Protein AF-A0A1G2KP21-F1 (afdb_monomer)

Organism: NCBI:txid1802273

pLDDT: mean 80.71, std 14.03, range [36.56, 93.75]

Radius of gyration: 15.56 Å; Cα contacts (8 Å, |Δi|>4): 191; chains: 1; bounding box: 32×45×44 Å

Foldseek 3Di:
DDPPPPLPAAEDEDEPVVLVCVVVVVDQKDKDFPDPSPDDQQGKYFYAYPPPRDTFFIKGWHDKDKDQLLPDDVVNCVSHDDDPDSVRVQVVVCVVPNPVRDSRTIIIMTGIDTPDGPPPPD

Sequence (122 aa):
MFYVADSVMKTLKFIANLIPPILSRKKTSTWRLFDDKDLRVGDTLCFVEHETGREFATAKVISVREKPLGEINEQDAIGQEKFDSREKMLEAFRSHYGNAVTMGTIVKMVDFVLVSKEKQVA

Secondary structure (DSSP, 8-state):
--------PEEEEE-GGGHHHHHTTS--EEEEES--S---TT-EEEEEETTT--EEEEEEEEEEEEEEGGG--TTTTTTSPPPSSHHHHHHHHHHHH-TT--TTSEEEEEEEEEEEEPP---

Nearest PDB structures (foldseek):
  2z0t-assembly4_D  TM=7.435E-01  e=5.813E-06  Pyrococcus horikoshii
  5y6c-assembly2_B  TM=7.864E-01  e=1.507E-04  Zymomonas mobilis subsp. mobilis ATCC 10988
  1s04-assembly1_A  TM=6.836E-01  e=5.675E-05  Pyrococcus furiosus
  5y6b-assembly4_D  TM=7.921E-01  e=2.377E-04  Zymomonas mobilis subsp. mobilis ATCC 10988
  5guq-assembly4_D  TM=7.253E-01  e=3.084E-04  Zymomonas mobilis subsp. mobilis ATCC 10988

Structure (mmCIF, N/CA/C/O backbone):
data_AF-A0A1G2KP21-F1
#
_entry.id   AF-A0A1G2KP21-F1
#
loop_
_atom_site.group_PDB
_atom_site.id
_atom_site.type_symbol
_atom_site.label_atom_id
_atom_site.label_alt_id
_atom_site.label_comp_id
_atom_site.label_asym_id
_atom_site.label_entity_id
_atom_site.label_seq_id
_atom_site.pdbx_PDB_ins_code
_atom_site.Cartn_x
_atom_site.Cartn_y
_atom_site.Cartn_z
_atom_site.occupancy
_atom_site.B_iso_or_equiv
_atom_site.auth_seq_id
_atom_site.auth_comp_id
_atom_site.auth_asym_id
_atom_site.auth_atom_id
_atom_site.pdbx_PDB_model_num
ATOM 1 N N . MET A 1 1 ? -15.259 -31.444 7.055 1.00 42.03 1 MET A N 1
ATOM 2 C CA . MET A 1 1 ? -14.150 -30.794 7.781 1.00 42.03 1 MET A CA 1
ATOM 3 C C . MET A 1 1 ? -13.973 -29.419 7.163 1.00 42.03 1 MET A C 1
ATOM 5 O O . MET A 1 1 ? -13.381 -29.313 6.101 1.00 42.03 1 MET A O 1
ATOM 9 N N . PHE A 1 2 ? -14.621 -28.399 7.724 1.00 42.62 2 PHE A N 1
ATOM 10 C CA . PHE A 1 2 ? -14.495 -27.034 7.220 1.00 42.62 2 PHE A CA 1
ATOM 11 C C . PHE A 1 2 ? -13.315 -26.402 7.944 1.00 42.62 2 PHE A C 1
ATOM 13 O O . PHE A 1 2 ? -13.356 -26.229 9.159 1.00 42.62 2 PHE A O 1
ATOM 20 N N . TYR A 1 3 ? -12.237 -26.154 7.206 1.00 41.47 3 TYR A N 1
ATOM 21 C CA . TYR A 1 3 ? -11.128 -25.340 7.678 1.00 41.47 3 TYR A CA 1
ATOM 22 C C . TYR A 1 3 ? -11.694 -23.942 7.939 1.00 41.47 3 TYR A C 1
ATOM 24 O O . TYR A 1 3 ? -12.055 -23.230 7.001 1.00 41.47 3 TYR A O 1
ATOM 32 N N . VAL A 1 4 ? -11.832 -23.566 9.208 1.00 46.03 4 VAL A N 1
ATOM 33 C CA . VAL A 1 4 ? -11.971 -22.159 9.568 1.00 46.03 4 VAL A CA 1
ATOM 34 C C . VAL A 1 4 ? -10.578 -21.605 9.327 1.00 46.03 4 VAL A C 1
ATOM 36 O O . VAL A 1 4 ? -9.669 -21.856 10.112 1.00 46.03 4 VAL A O 1
ATOM 39 N N . ALA A 1 5 ? -10.357 -20.986 8.169 1.00 47.53 5 ALA A N 1
ATOM 40 C CA . ALA A 1 5 ? -9.164 -20.185 8.001 1.00 47.53 5 ALA A CA 1
ATOM 41 C C . ALA A 1 5 ? -9.270 -19.097 9.068 1.00 47.53 5 ALA A C 1
ATOM 43 O O . ALA A 1 5 ? -10.101 -18.195 8.937 1.00 47.53 5 ALA A O 1
ATOM 44 N N . ASP A 1 6 ? -8.488 -19.220 10.142 1.00 47.84 6 ASP A N 1
ATOM 45 C CA . ASP A 1 6 ? -8.059 -18.069 10.918 1.00 47.84 6 ASP A CA 1
ATOM 46 C C . ASP A 1 6 ? -7.766 -16.982 9.888 1.00 47.84 6 ASP A C 1
ATOM 48 O O . ASP A 1 6 ? -6.869 -17.130 9.053 1.00 47.84 6 ASP A O 1
ATOM 52 N N . SER A 1 7 ? -8.600 -15.942 9.844 1.00 54.75 7 SER A N 1
ATOM 53 C CA . SER A 1 7 ? -8.266 -14.745 9.091 1.00 54.75 7 SER A CA 1
ATOM 54 C C . SER A 1 7 ? -7.080 -14.144 9.817 1.00 54.75 7 SER A C 1
ATOM 56 O O . SER A 1 7 ? -7.245 -13.296 10.688 1.00 54.75 7 SER A O 1
ATOM 58 N N . VAL A 1 8 ? -5.887 -14.658 9.509 1.00 61.47 8 VAL A N 1
ATOM 59 C CA . VAL A 1 8 ? -4.622 -14.104 9.958 1.00 61.47 8 VAL A CA 1
ATOM 60 C C . VAL A 1 8 ? -4.672 -12.659 9.500 1.00 61.47 8 VAL A C 1
ATOM 62 O O . VAL A 1 8 ? -4.641 -12.387 8.297 1.00 61.47 8 VAL A O 1
ATOM 65 N N . MET A 1 9 ? -4.870 -11.744 10.450 1.00 76.25 9 MET A N 1
ATOM 66 C CA . MET A 1 9 ? -4.949 -10.325 10.143 1.00 76.25 9 MET A CA 1
ATOM 67 C C . MET A 1 9 ? -3.669 -9.949 9.412 1.00 76.25 9 MET A C 1
ATOM 69 O O . MET A 1 9 ? -2.566 -10.100 9.938 1.00 76.25 9 MET A O 1
ATOM 73 N N . LYS A 1 10 ? -3.808 -9.517 8.160 1.00 87.56 10 LYS A N 1
ATOM 74 C CA . LYS A 1 10 ? -2.652 -9.219 7.321 1.00 87.56 10 LYS A CA 1
ATOM 75 C C . LYS A 1 10 ? -2.094 -7.872 7.746 1.00 87.56 10 LYS A C 1
ATOM 77 O O . LYS A 1 10 ? -2.832 -6.897 7.869 1.00 87.56 10 LYS A O 1
ATOM 82 N N . THR A 1 11 ? -0.785 -7.797 7.935 1.00 89.38 11 THR A N 1
ATOM 83 C CA . THR A 1 11 ? -0.147 -6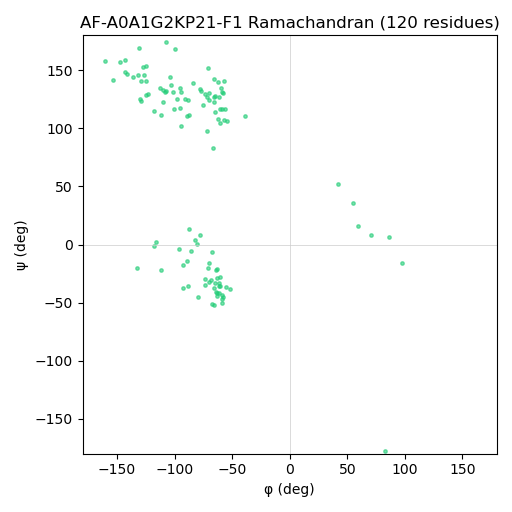.564 8.400 1.00 89.38 11 THR A CA 1
ATOM 84 C C . THR A 1 11 ? 0.519 -5.815 7.255 1.00 89.38 11 THR A C 1
ATOM 86 O O . THR A 1 11 ? 1.314 -6.379 6.493 1.00 89.38 11 THR A O 1
ATOM 89 N N . LEU A 1 12 ? 0.250 -4.512 7.156 1.00 90.62 12 LEU A N 1
ATOM 90 C CA . LEU A 1 12 ? 0.988 -3.599 6.290 1.00 90.62 12 LEU A CA 1
ATOM 91 C C . LEU A 1 12 ? 1.830 -2.652 7.144 1.00 90.62 12 LEU A C 1
ATOM 93 O O . LEU A 1 12 ? 1.308 -1.915 7.976 1.00 90.62 12 LEU A O 1
ATOM 97 N N . LYS A 1 13 ? 3.142 -2.654 6.900 1.00 91.00 13 LYS A N 1
ATOM 98 C CA . LYS A 1 13 ? 4.060 -1.699 7.519 1.00 91.00 13 LYS A CA 1
ATOM 99 C C . LYS A 1 13 ? 4.095 -0.391 6.732 1.00 91.00 13 LYS A C 1
ATOM 101 O O . LYS A 1 13 ? 4.140 -0.429 5.500 1.00 91.00 13 LYS A O 1
ATOM 106 N N . PHE A 1 14 ? 4.115 0.729 7.444 1.00 89.50 14 PHE A N 1
ATOM 107 C CA . PHE A 1 14 ? 4.232 2.080 6.903 1.00 89.50 14 PHE A CA 1
ATOM 108 C C . PHE A 1 14 ? 5.339 2.846 7.620 1.00 89.50 14 PHE A C 1
ATOM 110 O O . PHE A 1 14 ? 5.500 2.743 8.831 1.00 89.50 14 PHE A O 1
ATOM 117 N N . ILE A 1 15 ? 6.095 3.632 6.863 1.00 88.81 15 ILE A N 1
ATOM 118 C CA . ILE A 1 15 ? 7.059 4.589 7.410 1.00 88.81 15 ILE A CA 1
ATOM 119 C C . ILE A 1 15 ? 6.334 5.773 8.071 1.00 88.81 15 ILE A C 1
ATOM 121 O O . ILE A 1 15 ? 5.216 6.119 7.678 1.00 88.81 15 ILE A O 1
ATOM 125 N N . ALA A 1 16 ? 6.967 6.392 9.069 1.00 86.69 16 ALA A N 1
ATOM 126 C CA . ALA A 1 16 ? 6.343 7.382 9.951 1.00 86.69 16 ALA A CA 1
ATOM 127 C C . ALA A 1 16 ? 5.694 8.566 9.208 1.00 86.69 16 ALA A C 1
ATOM 129 O O . ALA A 1 16 ? 4.608 9.018 9.570 1.00 86.69 16 ALA A O 1
ATOM 130 N N . ASN A 1 17 ? 6.296 9.029 8.107 1.00 86.44 17 ASN A N 1
ATOM 131 C CA . ASN A 1 17 ? 5.767 10.130 7.291 1.00 86.44 17 ASN A CA 1
ATOM 132 C C . ASN A 1 17 ? 4.412 9.814 6.615 1.00 86.44 17 ASN A C 1
ATOM 134 O O . ASN A 1 17 ? 3.663 10.735 6.288 1.00 86.44 17 ASN A O 1
ATOM 138 N N . LEU A 1 18 ? 4.064 8.535 6.427 1.00 85.94 18 LEU A N 1
ATOM 139 C CA . LEU A 1 18 ? 2.793 8.104 5.840 1.00 85.94 18 LEU A CA 1
ATOM 140 C C . LEU A 1 18 ? 1.687 7.917 6.889 1.00 85.94 18 LEU A C 1
ATOM 142 O O . LEU A 1 18 ? 0.512 7.878 6.523 1.00 85.94 18 LEU A O 1
ATOM 146 N N . ILE A 1 19 ? 2.019 7.860 8.181 1.00 88.81 19 ILE A N 1
ATOM 147 C CA . ILE A 1 19 ? 1.040 7.627 9.253 1.00 88.81 19 ILE A CA 1
ATOM 148 C C . ILE A 1 19 ? 0.037 8.795 9.380 1.00 88.81 19 ILE A C 1
ATOM 150 O O . ILE A 1 19 ? -1.171 8.541 9.299 1.00 88.81 19 ILE A O 1
ATOM 154 N N . PRO A 1 20 ? 0.453 10.078 9.492 1.00 89.19 20 PRO A N 1
ATOM 155 C CA . PRO A 1 20 ? -0.489 11.199 9.578 1.00 89.19 20 PRO A CA 1
ATOM 156 C C . PRO A 1 20 ? -1.472 11.327 8.393 1.00 89.19 20 PRO A C 1
ATOM 158 O O . PRO A 1 20 ? -2.671 11.530 8.634 1.00 89.19 20 PRO A O 1
ATOM 161 N N . PRO A 1 21 ? -1.055 11.209 7.111 1.00 88.38 21 PRO A N 1
ATOM 162 C CA . PRO A 1 21 ? -1.992 11.294 5.991 1.00 88.38 21 PRO A CA 1
ATOM 163 C C . PRO A 1 21 ? -2.958 10.101 5.928 1.00 88.38 21 PRO A C 1
ATOM 165 O O . PRO A 1 21 ? -4.110 10.286 5.530 1.00 88.38 21 PRO A O 1
ATOM 168 N N . ILE A 1 22 ? -2.544 8.909 6.374 1.00 89.31 22 ILE A N 1
ATOM 169 C CA . ILE A 1 22 ? -3.438 7.747 6.498 1.00 89.31 22 ILE A CA 1
ATOM 170 C C . ILE A 1 22 ? -4.476 7.996 7.598 1.00 89.31 22 ILE A C 1
ATOM 172 O O . ILE A 1 22 ? -5.678 7.914 7.344 1.00 89.31 22 ILE A O 1
ATOM 176 N N . LEU A 1 23 ? -4.045 8.393 8.801 1.00 87.81 23 LEU A N 1
ATOM 177 C CA . LEU A 1 23 ? -4.943 8.675 9.929 1.00 87.81 23 LEU A CA 1
ATOM 178 C C . LEU A 1 23 ? -5.925 9.819 9.641 1.00 87.81 23 LEU A C 1
ATOM 180 O O . LEU A 1 23 ? -7.067 9.799 10.109 1.00 87.81 23 LEU A O 1
ATOM 184 N N . SER A 1 24 ? -5.518 10.816 8.856 1.00 87.19 24 SER A N 1
ATOM 185 C CA . SER A 1 24 ? -6.397 11.906 8.411 1.00 87.19 24 SER A CA 1
ATOM 186 C C . SER A 1 24 ? -7.297 11.534 7.228 1.00 87.19 24 SER A C 1
ATOM 188 O O . SER A 1 24 ? -8.092 12.367 6.802 1.00 87.19 24 SER A O 1
ATOM 190 N N . ARG A 1 25 ? -7.218 10.293 6.721 1.00 86.81 25 ARG A N 1
ATOM 191 C CA . ARG A 1 25 ? -7.938 9.798 5.531 1.00 86.81 25 ARG A CA 1
ATOM 192 C C . ARG A 1 25 ? -7.633 10.580 4.250 1.00 86.81 25 ARG A C 1
ATOM 194 O O . ARG A 1 25 ? -8.354 10.451 3.269 1.00 86.81 25 ARG A O 1
ATOM 201 N N . LYS A 1 26 ? -6.555 11.368 4.244 1.00 84.94 26 LYS A N 1
ATOM 202 C CA . LYS A 1 26 ? -6.044 12.030 3.038 1.00 84.94 26 LYS A CA 1
ATOM 203 C C . LYS A 1 26 ? -5.363 11.029 2.107 1.00 84.94 26 LYS A C 1
ATOM 205 O O . LYS A 1 26 ? -5.382 11.218 0.898 1.00 84.94 26 LYS A O 1
ATOM 210 N N . LYS A 1 27 ? -4.781 9.961 2.668 1.00 85.75 27 LYS A N 1
ATOM 211 C CA . LYS A 1 27 ? -4.222 8.831 1.921 1.00 85.75 27 LYS A CA 1
ATOM 212 C C . LYS A 1 27 ? -5.058 7.577 2.169 1.00 85.75 27 LYS A C 1
ATOM 214 O O . LYS A 1 27 ? -5.064 7.042 3.274 1.00 85.75 27 LYS A O 1
ATOM 219 N N . THR A 1 28 ? -5.751 7.125 1.131 1.00 88.81 28 THR A N 1
ATOM 220 C CA . THR A 1 28 ? -6.652 5.955 1.139 1.00 88.81 28 THR A CA 1
ATOM 221 C C . THR A 1 28 ? -6.174 4.827 0.225 1.00 88.81 28 THR A C 1
ATOM 223 O O . THR A 1 28 ? -6.850 3.811 0.097 1.00 88.81 28 THR A O 1
ATOM 226 N N . SER A 1 29 ? -5.012 5.003 -0.409 1.00 88.44 29 SER A N 1
ATOM 227 C CA . SER A 1 29 ? -4.414 4.041 -1.328 1.00 88.44 29 SER A CA 1
ATOM 228 C C . SER A 1 29 ? -2.921 3.883 -1.056 1.00 88.44 29 SER A C 1
ATOM 230 O O . SER A 1 29 ? -2.222 4.844 -0.704 1.00 88.44 29 SER A O 1
ATOM 232 N N . THR A 1 30 ? -2.418 2.665 -1.220 1.00 89.06 30 THR A N 1
ATOM 233 C CA . THR A 1 30 ? -0.990 2.346 -1.149 1.00 89.06 30 THR A CA 1
ATOM 234 C C . THR A 1 30 ? -0.574 1.495 -2.338 1.00 89.06 30 THR A C 1
ATOM 236 O O . THR A 1 30 ? -1.353 0.685 -2.837 1.00 89.06 30 THR A O 1
ATOM 239 N N . TRP A 1 31 ? 0.655 1.699 -2.803 1.00 87.94 31 TRP A N 1
ATOM 240 C CA . TRP A 1 31 ? 1.258 0.915 -3.872 1.00 87.94 31 TRP A CA 1
ATOM 241 C C . TRP A 1 31 ? 2.323 0.009 -3.283 1.00 87.94 31 TRP A C 1
ATOM 243 O O . TRP A 1 31 ? 3.150 0.437 -2.475 1.00 87.94 31 TRP A O 1
ATOM 253 N N . ARG A 1 32 ? 2.277 -1.256 -3.675 1.00 86.56 32 ARG A N 1
ATOM 254 C CA . ARG A 1 32 ? 3.107 -2.314 -3.117 1.00 86.56 32 ARG A CA 1
ATOM 255 C C . ARG A 1 32 ? 3.744 -3.068 -4.274 1.00 86.56 32 ARG A C 1
ATOM 257 O O . ARG A 1 32 ? 3.041 -3.524 -5.174 1.00 86.56 32 ARG A O 1
ATOM 264 N N . LEU A 1 33 ? 5.066 -3.171 -4.256 1.00 86.31 33 LEU A N 1
ATOM 265 C CA . LEU A 1 33 ? 5.823 -3.999 -5.191 1.00 86.31 33 LEU A CA 1
ATOM 266 C C . LEU A 1 33 ? 6.272 -5.254 -4.443 1.00 86.31 33 LEU A C 1
ATOM 268 O O . LEU A 1 33 ? 6.580 -5.173 -3.253 1.00 86.31 33 LEU A O 1
ATOM 272 N N . PHE A 1 34 ? 6.296 -6.395 -5.136 1.00 81.44 34 PHE A N 1
ATOM 273 C CA . PHE A 1 34 ? 6.720 -7.685 -4.567 1.00 81.44 34 PHE A CA 1
ATOM 274 C C . PHE A 1 34 ? 5.949 -8.077 -3.288 1.00 81.44 34 PHE A C 1
ATOM 276 O O . PHE A 1 34 ? 6.512 -8.618 -2.338 1.00 81.44 34 PHE A O 1
ATOM 283 N N . ASP A 1 35 ? 4.654 -7.740 -3.220 1.00 78.25 35 ASP A N 1
ATOM 284 C CA . ASP A 1 35 ? 3.817 -8.061 -2.062 1.00 78.25 35 ASP A CA 1
ATOM 285 C C . ASP A 1 35 ? 3.053 -9.373 -2.275 1.00 78.25 35 ASP A C 1
ATOM 287 O O . ASP A 1 35 ? 2.011 -9.417 -2.938 1.00 78.25 35 ASP A O 1
ATOM 291 N N . ASP A 1 36 ? 3.566 -10.426 -1.640 1.00 74.75 36 ASP A N 1
ATOM 292 C CA . ASP A 1 36 ? 3.024 -11.788 -1.696 1.00 74.75 36 ASP A CA 1
ATOM 293 C C . ASP A 1 36 ? 1.934 -12.056 -0.642 1.00 74.75 36 ASP A C 1
ATOM 295 O O . ASP A 1 36 ? 1.555 -13.199 -0.405 1.00 74.75 36 ASP A O 1
ATOM 299 N N . LYS A 1 37 ? 1.387 -11.020 0.016 1.00 78.94 37 LYS A N 1
ATOM 300 C CA . LYS A 1 37 ? 0.395 -11.197 1.102 1.00 78.94 37 LYS A CA 1
ATOM 301 C C . LYS A 1 37 ? -1.011 -11.515 0.591 1.00 78.94 37 LYS A C 1
ATOM 303 O O . LYS A 1 37 ? -1.955 -11.506 1.381 1.00 78.94 37 LYS A O 1
ATOM 308 N N . ASP A 1 38 ? -1.148 -11.766 -0.714 1.00 83.94 38 ASP A N 1
ATOM 309 C CA . ASP A 1 38 ? -2.401 -12.105 -1.398 1.00 83.94 38 ASP A CA 1
ATOM 310 C C . ASP A 1 38 ? -3.572 -11.236 -0.908 1.00 83.94 38 ASP A C 1
ATOM 312 O O . ASP A 1 38 ? -4.568 -11.734 -0.394 1.00 83.94 38 ASP A O 1
ATOM 316 N N . LEU A 1 39 ? -3.390 -9.911 -0.916 1.00 87.69 39 LEU A N 1
ATOM 317 C CA . LEU A 1 39 ? -4.383 -8.956 -0.417 1.00 87.69 39 LEU A CA 1
ATOM 318 C C . LEU A 1 39 ? -5.636 -9.010 -1.293 1.00 87.69 39 LEU A C 1
ATOM 320 O O . LEU A 1 39 ? -5.544 -8.862 -2.511 1.00 87.69 39 LEU A O 1
ATOM 324 N N . ARG A 1 40 ? -6.802 -9.189 -0.672 1.00 88.88 40 ARG A N 1
ATOM 325 C CA . ARG A 1 40 ? -8.093 -9.315 -1.354 1.00 88.88 40 ARG A CA 1
ATOM 326 C C . ARG A 1 40 ? -9.087 -8.291 -0.833 1.00 88.88 40 ARG A C 1
ATOM 328 O O . ARG A 1 40 ? -9.016 -7.835 0.307 1.00 88.88 40 ARG A O 1
ATOM 335 N N . VAL A 1 41 ? -10.046 -7.936 -1.683 1.00 91.62 41 VAL A N 1
ATOM 336 C CA . VAL A 1 41 ? -11.176 -7.093 -1.281 1.00 91.62 41 VAL A CA 1
ATOM 337 C C . VAL A 1 41 ? -11.929 -7.771 -0.140 1.00 91.62 41 VAL A C 1
ATOM 339 O O . VAL A 1 41 ? -12.263 -8.950 -0.221 1.00 91.62 41 VAL A O 1
ATOM 342 N N . GLY A 1 42 ? -12.198 -7.015 0.922 1.00 89.06 42 GLY A N 1
ATOM 343 C CA . GLY A 1 42 ? -12.830 -7.515 2.138 1.00 89.06 42 GLY A CA 1
ATOM 344 C C . GLY A 1 42 ? -11.857 -7.856 3.265 1.00 89.06 42 GLY A C 1
ATOM 345 O O . GLY A 1 42 ? -12.314 -7.915 4.406 1.00 89.06 42 GLY A O 1
ATOM 346 N N . ASP A 1 43 ? -10.557 -7.993 2.982 1.00 89.44 43 ASP A N 1
ATOM 347 C CA . ASP A 1 43 ? -9.549 -8.265 4.007 1.00 89.44 43 ASP A CA 1
ATOM 348 C C . ASP A 1 43 ? -9.471 -7.129 5.032 1.00 89.44 43 ASP A C 1
ATOM 350 O O . ASP A 1 43 ? -9.498 -5.940 4.690 1.00 89.44 43 ASP A O 1
ATOM 354 N N . THR A 1 44 ? -9.309 -7.512 6.297 1.00 90.38 44 THR A N 1
ATOM 355 C CA . THR A 1 44 ? -8.956 -6.597 7.382 1.00 90.38 44 THR A CA 1
ATOM 356 C C . THR A 1 44 ? -7.439 -6.552 7.519 1.00 90.38 44 THR A C 1
ATOM 358 O O . THR A 1 44 ? -6.783 -7.583 7.679 1.00 90.38 44 THR A O 1
ATOM 361 N N . LEU A 1 45 ? -6.889 -5.344 7.462 1.00 90.62 45 LEU A N 1
ATOM 362 C CA . LEU A 1 45 ? -5.467 -5.069 7.544 1.00 90.62 45 LEU A CA 1
ATOM 363 C C . LEU A 1 45 ? -5.127 -4.377 8.857 1.00 90.62 45 LEU A C 1
ATOM 365 O O . LEU A 1 45 ? -5.754 -3.378 9.217 1.00 90.62 45 LEU A O 1
ATOM 369 N N . CYS A 1 46 ? -4.088 -4.869 9.522 1.00 90.75 46 CYS A N 1
ATOM 370 C CA . CYS A 1 46 ? -3.444 -4.163 10.619 1.00 90.75 46 CYS A CA 1
ATOM 371 C C . CYS A 1 46 ? -2.341 -3.258 10.057 1.00 90.75 46 CYS A C 1
ATOM 373 O O . CYS A 1 46 ? -1.463 -3.714 9.316 1.00 90.75 46 CYS A O 1
ATOM 375 N N . PHE A 1 47 ? -2.398 -1.964 10.357 1.00 92.44 47 PHE A N 1
ATOM 376 C CA . PHE A 1 47 ? -1.382 -1.012 9.937 1.00 92.44 47 PHE A CA 1
ATOM 377 C C . PHE A 1 47 ? -0.398 -0.767 11.063 1.00 92.44 47 PHE A C 1
ATOM 379 O O . PHE A 1 47 ? -0.782 -0.383 12.166 1.00 92.44 47 PHE A O 1
ATOM 386 N N . VAL A 1 48 ? 0.874 -0.969 10.742 1.00 91.44 48 VAL A N 1
ATOM 387 C CA . VAL A 1 48 ? 1.974 -0.955 11.700 1.00 91.44 48 VAL A CA 1
ATOM 388 C C . VAL A 1 48 ? 3.033 0.044 11.265 1.00 91.44 48 VAL A C 1
ATOM 390 O O . VAL A 1 48 ? 3.341 0.156 10.079 1.00 91.44 48 VAL A O 1
ATOM 393 N N . GLU A 1 49 ? 3.612 0.770 12.210 1.00 92.19 49 GLU A N 1
ATOM 394 C CA . GLU A 1 49 ? 4.787 1.591 11.952 1.00 92.19 49 GLU A CA 1
ATOM 395 C C . GLU A 1 49 ? 6.011 0.704 11.695 1.00 92.19 49 GLU A C 1
ATOM 397 O O . GLU A 1 49 ? 6.315 -0.213 12.455 1.00 92.19 49 GLU A O 1
ATOM 402 N N . HIS A 1 50 ? 6.731 0.979 10.611 1.00 89.00 50 HIS A N 1
ATOM 403 C CA . HIS A 1 50 ? 7.867 0.174 10.178 1.00 89.00 50 HIS A CA 1
ATOM 404 C C . HIS A 1 50 ? 9.002 0.131 11.211 1.00 89.00 50 HIS A C 1
ATOM 406 O O . HIS A 1 50 ? 9.573 -0.937 11.418 1.00 89.00 50 HIS A O 1
ATOM 412 N N . GLU A 1 51 ? 9.316 1.266 11.845 1.00 87.44 51 GLU A N 1
ATOM 413 C CA . GLU A 1 51 ? 10.450 1.392 12.769 1.00 87.44 51 GLU A CA 1
ATOM 414 C C . GLU A 1 51 ? 10.144 0.836 14.161 1.00 87.44 51 GLU A C 1
ATOM 416 O O . GLU A 1 51 ? 10.953 0.101 14.720 1.00 87.44 51 GLU A O 1
ATOM 421 N N . THR A 1 52 ? 8.974 1.150 14.721 1.00 88.25 52 THR A N 1
ATOM 422 C CA . THR A 1 52 ? 8.632 0.754 16.097 1.00 88.25 52 THR A CA 1
ATOM 423 C C . THR A 1 52 ? 7.879 -0.569 16.174 1.00 88.25 52 THR A C 1
ATOM 425 O O . THR A 1 52 ? 7.789 -1.163 17.246 1.00 88.25 52 THR A O 1
ATOM 428 N N . GLY A 1 53 ? 7.297 -1.030 15.063 1.00 87.00 53 GLY A N 1
ATOM 429 C CA . GLY A 1 53 ? 6.418 -2.195 15.051 1.00 87.00 53 GLY A CA 1
ATOM 430 C C . GLY A 1 53 ? 5.067 -1.962 15.733 1.00 87.00 53 GLY A C 1
ATOM 431 O O . GLY A 1 53 ? 4.313 -2.918 15.898 1.00 87.00 53 GLY A O 1
ATOM 432 N N . ARG A 1 54 ? 4.736 -0.720 16.113 1.00 88.69 54 ARG A N 1
ATOM 433 C CA . ARG A 1 54 ? 3.470 -0.399 16.780 1.00 88.69 54 ARG A CA 1
ATOM 434 C C . ARG A 1 54 ? 2.322 -0.338 15.786 1.00 88.69 54 ARG A C 1
ATOM 436 O O . ARG A 1 54 ? 2.430 0.296 14.735 1.00 88.69 54 ARG A O 1
ATOM 443 N N . GLU A 1 55 ? 1.217 -0.977 16.140 1.00 90.31 55 GLU A N 1
ATOM 444 C CA . GLU A 1 55 ? -0.046 -0.821 15.429 1.00 90.31 55 GLU A CA 1
ATOM 445 C C . GLU A 1 55 ? -0.544 0.623 15.598 1.00 90.31 55 GLU A C 1
ATOM 447 O O . GLU A 1 55 ? -0.331 1.251 16.633 1.00 90.31 55 GLU A O 1
ATOM 452 N N . PHE A 1 56 ? -1.137 1.197 14.552 1.00 89.94 56 PHE A N 1
ATOM 453 C CA . PHE A 1 56 ? -1.689 2.557 14.620 1.00 89.94 56 PHE A CA 1
ATOM 454 C C . PHE A 1 56 ? -3.105 2.666 14.053 1.00 89.94 56 PHE A C 1
ATOM 456 O O . PHE A 1 56 ? -3.830 3.623 14.351 1.00 89.94 56 PHE A O 1
ATOM 463 N N . ALA A 1 57 ? -3.519 1.714 13.215 1.00 90.62 57 ALA A N 1
ATOM 464 C CA . ALA A 1 57 ? -4.854 1.693 12.639 1.00 90.62 57 ALA A CA 1
ATOM 465 C C . ALA A 1 57 ? -5.243 0.303 12.128 1.00 90.62 57 ALA A C 1
ATOM 467 O O . ALA A 1 57 ? -4.395 -0.504 11.751 1.00 90.62 57 ALA A O 1
ATOM 468 N N . THR A 1 58 ? -6.549 0.073 12.015 1.00 91.25 58 THR A N 1
ATOM 469 C CA . THR A 1 58 ? -7.100 -1.063 11.271 1.00 91.25 58 THR A CA 1
ATOM 470 C C . THR A 1 58 ? -7.841 -0.547 10.046 1.00 91.25 58 THR A C 1
ATOM 472 O O . THR A 1 58 ? -8.625 0.404 10.133 1.00 91.25 58 THR A O 1
ATOM 475 N N . ALA A 1 59 ? -7.621 -1.180 8.898 1.00 92.44 59 ALA A N 1
ATOM 476 C CA . ALA A 1 59 ? -8.250 -0.809 7.639 1.00 92.44 59 ALA A CA 1
ATOM 477 C C . ALA A 1 59 ? -8.924 -2.008 6.972 1.00 92.44 59 ALA A C 1
ATOM 479 O O . ALA A 1 59 ? -8.499 -3.142 7.151 1.00 92.44 59 ALA A O 1
ATOM 480 N N . LYS A 1 60 ? -9.963 -1.760 6.176 1.00 92.50 60 LYS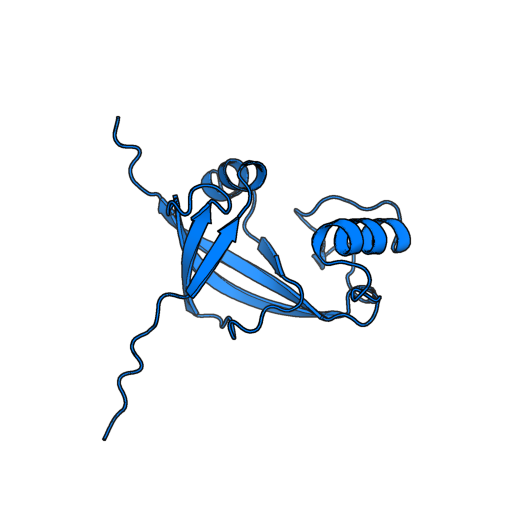 A N 1
ATOM 481 C CA . LYS A 1 60 ? -10.589 -2.770 5.322 1.00 92.50 60 LYS A CA 1
ATOM 482 C C . LYS A 1 60 ? -10.252 -2.485 3.870 1.00 92.50 60 LYS A C 1
ATOM 484 O O . LYS A 1 60 ? -10.411 -1.349 3.420 1.00 92.50 60 LYS A O 1
ATOM 489 N N . VAL A 1 61 ? -9.808 -3.506 3.146 1.00 92.75 61 VAL A N 1
ATOM 490 C CA . VAL A 1 61 ? -9.547 -3.408 1.708 1.00 92.75 61 VAL A CA 1
ATOM 491 C C . VAL A 1 61 ? -10.870 -3.317 0.963 1.00 92.75 61 VAL A C 1
ATOM 493 O O . VAL A 1 61 ? -11.745 -4.168 1.128 1.00 92.75 61 VAL A O 1
ATOM 496 N N . ILE A 1 62 ? -11.003 -2.299 0.120 1.00 93.75 62 ILE A N 1
ATOM 497 C CA . ILE A 1 62 ? -12.188 -2.086 -0.723 1.00 93.75 62 ILE A CA 1
ATOM 498 C C . ILE A 1 62 ? -11.901 -2.292 -2.205 1.00 93.75 62 ILE A C 1
ATOM 500 O O . ILE A 1 62 ? -12.823 -2.572 -2.963 1.00 93.75 62 ILE A O 1
ATOM 504 N N . SER A 1 63 ? -10.641 -2.187 -2.625 1.00 91.75 63 SER A N 1
ATOM 505 C CA . SER A 1 63 ? -10.235 -2.448 -4.002 1.00 91.75 63 SER A CA 1
ATOM 506 C C . SER A 1 63 ? -8.772 -2.879 -4.047 1.00 91.75 63 SER A C 1
ATOM 508 O O . SER A 1 63 ? -7.935 -2.356 -3.311 1.00 91.75 63 SER A O 1
ATOM 510 N N . VAL A 1 64 ? -8.477 -3.831 -4.928 1.00 90.75 64 VAL A N 1
ATOM 511 C CA . VAL A 1 64 ? -7.121 -4.269 -5.260 1.00 90.75 64 VAL A CA 1
ATOM 512 C C . VAL A 1 64 ? -7.007 -4.245 -6.774 1.00 90.75 64 VAL A C 1
ATOM 514 O O . VAL A 1 64 ? -7.819 -4.856 -7.467 1.00 90.75 64 VAL A O 1
ATOM 517 N N . ARG A 1 65 ? -6.024 -3.510 -7.288 1.00 90.56 65 ARG A N 1
ATOM 518 C CA . ARG A 1 65 ? -5.693 -3.460 -8.713 1.00 90.56 65 ARG A CA 1
ATOM 519 C C . ARG A 1 65 ? -4.220 -3.771 -8.888 1.00 90.56 65 ARG A C 1
ATOM 521 O O . ARG A 1 65 ? -3.403 -3.382 -8.062 1.00 90.56 65 ARG A O 1
ATOM 528 N N . GLU A 1 66 ? -3.884 -4.433 -9.978 1.00 89.12 66 GLU A N 1
ATOM 529 C CA . GLU A 1 66 ? -2.507 -4.739 -10.337 1.00 89.12 66 GLU A CA 1
ATOM 530 C C . GLU A 1 66 ? -2.252 -4.209 -11.738 1.00 89.12 66 GLU A C 1
ATOM 532 O O . GLU A 1 66 ? -3.039 -4.455 -12.652 1.00 89.12 66 GLU A O 1
ATOM 537 N N . LYS A 1 67 ? -1.173 -3.445 -11.895 1.00 89.12 67 LYS A N 1
ATOM 538 C CA . LYS A 1 67 ? -0.725 -2.949 -13.196 1.00 89.12 67 LYS A CA 1
ATOM 539 C C . LYS A 1 67 ? 0.796 -2.980 -13.276 1.00 89.12 67 LYS A C 1
ATOM 541 O O . LYS A 1 67 ? 1.449 -2.731 -12.261 1.00 89.12 67 LYS A O 1
ATOM 546 N N . PRO A 1 68 ? 1.377 -3.237 -14.456 1.00 89.69 68 PRO A N 1
ATOM 547 C CA . PRO A 1 68 ? 2.795 -2.990 -14.682 1.00 89.69 68 PRO A CA 1
ATOM 548 C C . PRO A 1 68 ? 3.140 -1.524 -14.401 1.00 89.69 68 PRO A C 1
ATOM 550 O O . PRO A 1 68 ? 2.379 -0.628 -14.769 1.00 89.69 68 PRO A O 1
ATOM 553 N N . LEU A 1 69 ? 4.299 -1.267 -13.791 1.00 86.06 69 LEU A N 1
ATOM 554 C CA . LEU A 1 69 ? 4.775 0.083 -13.464 1.00 86.06 69 LEU A CA 1
ATOM 555 C C . LEU A 1 69 ? 4.750 1.025 -14.684 1.00 86.06 69 LEU A C 1
ATOM 557 O O . LEU A 1 69 ? 4.381 2.189 -14.561 1.00 86.06 69 LEU A O 1
ATOM 561 N N . GLY A 1 70 ? 5.089 0.518 -15.872 1.00 84.50 70 GLY A N 1
ATOM 562 C CA . GLY A 1 70 ? 5.077 1.282 -17.122 1.00 84.50 70 GLY A CA 1
ATOM 563 C C . GLY A 1 70 ? 3.681 1.628 -17.657 1.00 84.50 70 GLY A C 1
ATOM 564 O O . GLY A 1 70 ? 3.553 2.568 -18.444 1.00 84.50 70 GLY A O 1
ATOM 565 N N . GLU A 1 71 ? 2.645 0.907 -17.222 1.00 85.06 71 GLU A N 1
ATOM 566 C CA . GLU A 1 71 ? 1.245 1.105 -17.628 1.00 85.06 71 GLU A CA 1
ATOM 567 C C . GLU A 1 71 ? 0.443 1.967 -16.644 1.00 85.06 71 GLU A C 1
ATOM 569 O O . GLU A 1 71 ? -0.717 2.295 -16.903 1.00 85.06 71 GLU A O 1
ATOM 574 N N . ILE A 1 72 ? 1.052 2.362 -15.522 1.00 82.75 72 ILE A N 1
ATOM 575 C CA . ILE A 1 72 ? 0.449 3.303 -14.580 1.00 82.75 72 ILE A CA 1
ATOM 576 C C . ILE A 1 72 ? 0.220 4.635 -15.291 1.00 82.75 72 ILE A C 1
ATOM 578 O O . ILE A 1 72 ? 1.136 5.220 -15.876 1.00 82.75 72 ILE A O 1
ATOM 582 N N . ASN A 1 73 ? -1.016 5.119 -15.221 1.00 77.81 73 ASN A N 1
ATOM 583 C CA . ASN A 1 73 ? -1.399 6.408 -15.775 1.00 77.81 73 ASN A CA 1
ATOM 584 C C . ASN A 1 73 ? -1.643 7.446 -14.666 1.00 77.81 73 ASN A C 1
ATOM 586 O O . ASN A 1 73 ? -1.637 7.144 -13.472 1.00 77.81 73 ASN A O 1
ATOM 590 N N . GLU A 1 74 ? -1.876 8.695 -15.064 1.00 70.12 74 GLU A N 1
ATOM 591 C CA . GLU A 1 74 ? -2.114 9.798 -14.125 1.00 70.12 74 GLU A CA 1
ATOM 592 C C . GLU A 1 74 ? -3.345 9.580 -13.233 1.00 70.12 74 GLU A C 1
ATOM 594 O O . GLU A 1 74 ? -3.376 10.073 -12.108 1.00 70.12 74 GLU A O 1
ATOM 599 N N . GLN A 1 75 ? -4.340 8.822 -13.707 1.00 71.56 75 GLN A N 1
ATOM 600 C CA . GLN A 1 75 ? -5.547 8.507 -12.940 1.00 71.56 75 GLN A CA 1
ATOM 601 C C . GLN A 1 75 ? -5.258 7.487 -11.833 1.00 71.56 75 GLN A C 1
ATOM 603 O O . GLN A 1 75 ? -5.823 7.577 -10.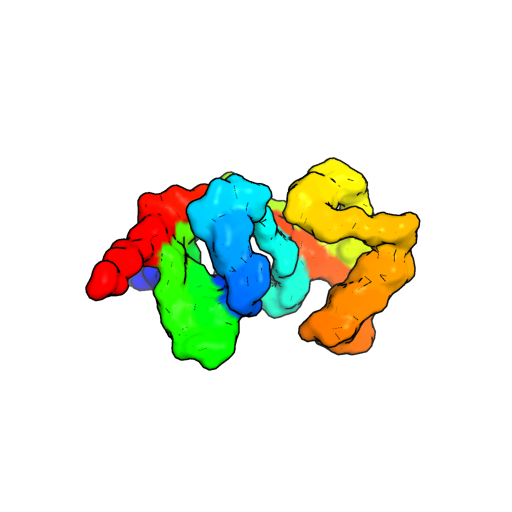746 1.00 71.56 75 GLN A O 1
ATOM 608 N N . ASP A 1 76 ? -4.345 6.545 -12.078 1.00 67.56 76 ASP A N 1
ATOM 609 C CA . ASP A 1 76 ? -3.879 5.599 -11.065 1.00 67.56 76 ASP A CA 1
ATOM 610 C C . ASP A 1 76 ? -3.020 6.305 -9.996 1.00 67.56 76 ASP A C 1
ATOM 612 O O . ASP A 1 76 ? -3.050 5.921 -8.826 1.00 67.56 76 ASP A O 1
ATOM 616 N N . ALA A 1 77 ? -2.286 7.359 -10.384 1.00 65.31 77 ALA A N 1
ATOM 617 C CA . ALA A 1 77 ? -1.397 8.152 -9.526 1.00 65.31 77 ALA A CA 1
ATOM 618 C C . ALA A 1 77 ? -2.101 9.240 -8.690 1.00 65.31 77 ALA A C 1
ATOM 620 O O . ALA A 1 77 ? -1.437 9.995 -7.973 1.00 65.31 77 ALA A O 1
ATOM 621 N N . ILE A 1 78 ? -3.435 9.336 -8.737 1.00 60.62 78 ILE A N 1
ATOM 622 C CA . ILE A 1 78 ? -4.193 10.306 -7.935 1.00 60.62 78 ILE A CA 1
ATOM 623 C C . ILE A 1 78 ? -3.942 10.042 -6.438 1.00 60.62 78 ILE A C 1
ATOM 625 O O . ILE A 1 78 ? -4.285 8.990 -5.904 1.00 60.62 78 ILE A O 1
ATOM 629 N N . GLY A 1 79 ? -3.337 11.011 -5.740 1.00 58.16 79 GLY A N 1
ATOM 630 C CA . GLY A 1 79 ? -2.974 10.889 -4.318 1.00 58.16 79 GLY A CA 1
ATOM 631 C C . GLY A 1 79 ? -1.610 10.234 -4.047 1.00 58.16 79 GLY A C 1
ATOM 632 O O . GLY A 1 79 ? -1.264 9.987 -2.884 1.00 58.16 79 GLY A O 1
ATOM 633 N N . GLN A 1 80 ? -0.830 9.962 -5.096 1.00 65.75 80 GLN A N 1
ATOM 634 C CA . GLN A 1 80 ? 0.603 9.678 -5.013 1.00 65.75 80 GLN A CA 1
ATOM 635 C C . GLN A 1 80 ? 1.423 10.922 -5.373 1.00 65.75 80 GLN A C 1
ATOM 637 O O . GLN A 1 80 ? 0.892 11.926 -5.854 1.00 65.75 80 GLN A O 1
ATOM 642 N N . GLU A 1 81 ? 2.725 10.862 -5.101 1.00 63.94 81 GLU A N 1
ATOM 643 C CA . GLU A 1 81 ? 3.669 11.872 -5.569 1.00 63.94 81 GLU A CA 1
ATOM 644 C C . GLU A 1 81 ? 3.614 11.947 -7.102 1.00 63.94 81 GLU A C 1
ATOM 646 O O . GLU A 1 81 ? 3.628 10.923 -7.789 1.00 63.94 81 GLU A O 1
ATOM 651 N N . LYS A 1 82 ? 3.481 13.162 -7.642 1.00 65.69 82 LYS A N 1
ATOM 652 C CA . LYS A 1 82 ? 3.515 13.369 -9.090 1.00 65.69 82 LYS A CA 1
ATOM 653 C C . LYS A 1 82 ? 4.962 13.244 -9.546 1.00 65.69 82 LYS A C 1
ATOM 655 O O . LYS A 1 82 ? 5.805 14.024 -9.117 1.00 65.69 82 LYS A O 1
ATOM 660 N N . PHE A 1 83 ? 5.231 12.291 -10.428 1.00 67.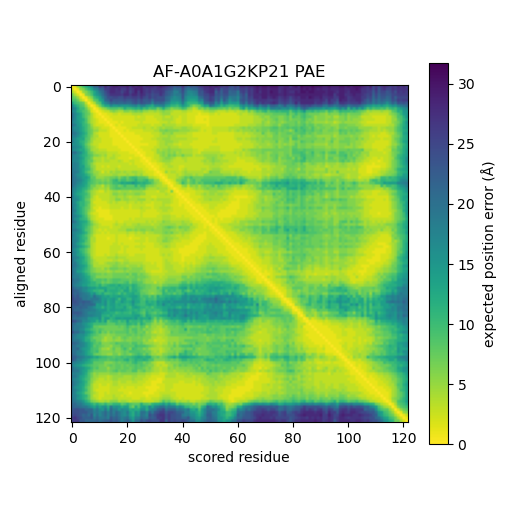31 83 PHE A N 1
ATOM 661 C CA . PHE A 1 83 ? 6.534 12.156 -11.066 1.00 67.31 83 PHE A CA 1
ATOM 662 C C . PHE A 1 83 ? 6.520 12.879 -12.410 1.00 67.31 83 PHE A C 1
ATOM 664 O O . PHE A 1 83 ? 5.619 12.654 -13.213 1.00 67.31 83 PHE A O 1
ATOM 671 N N . ASP A 1 84 ? 7.529 13.716 -12.662 1.00 66.94 84 ASP A N 1
ATOM 672 C CA . ASP A 1 84 ? 7.646 14.454 -13.9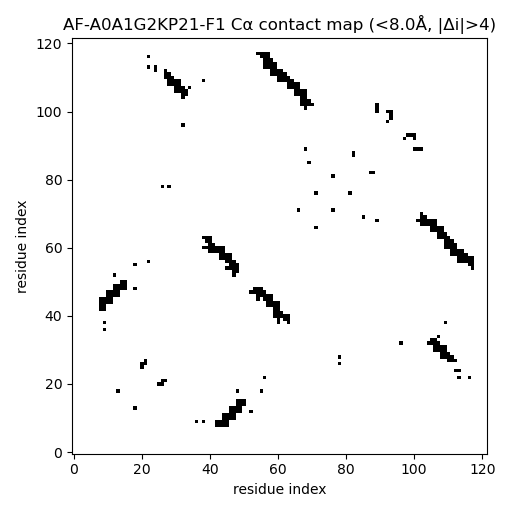31 1.00 66.94 84 ASP A CA 1
ATOM 673 C C . ASP A 1 84 ? 7.823 13.525 -15.143 1.00 66.94 84 ASP A C 1
ATOM 675 O O . ASP A 1 84 ? 7.415 13.862 -16.251 1.00 66.94 84 ASP A O 1
ATOM 679 N N . SER A 1 85 ? 8.427 12.350 -14.928 1.00 75.88 85 SER A N 1
ATOM 680 C CA . SER A 1 85 ? 8.727 11.373 -15.977 1.00 75.88 85 SER A CA 1
ATOM 681 C C . SER A 1 85 ? 8.653 9.943 -15.448 1.00 75.88 85 SER A C 1
ATOM 683 O O . SER A 1 85 ? 8.862 9.685 -14.257 1.00 75.88 85 SER A O 1
ATOM 685 N N . ARG A 1 86 ? 8.443 8.985 -16.359 1.00 77.12 86 ARG A N 1
ATOM 686 C CA . ARG A 1 86 ? 8.478 7.551 -16.037 1.00 77.12 86 ARG A CA 1
ATOM 687 C C . ARG A 1 86 ? 9.840 7.118 -15.491 1.00 77.12 86 ARG A C 1
ATOM 689 O O . ARG A 1 86 ? 9.873 6.296 -14.580 1.00 77.12 86 ARG A O 1
ATOM 696 N N . GLU A 1 87 ? 10.951 7.681 -15.977 1.00 80.31 87 GLU A N 1
ATOM 697 C CA . GLU A 1 87 ? 12.277 7.358 -15.434 1.00 80.31 87 GLU A CA 1
ATOM 698 C C . GLU A 1 87 ? 12.417 7.774 -13.966 1.00 80.31 87 GLU A C 1
ATOM 700 O O . GLU A 1 87 ? 12.910 6.984 -13.166 1.00 80.31 87 GLU A O 1
ATOM 705 N N . LYS A 1 88 ? 11.919 8.961 -13.586 1.00 81.69 88 LYS A N 1
ATOM 706 C CA . LYS A 1 88 ? 11.945 9.419 -12.186 1.00 81.69 88 LYS A CA 1
ATOM 707 C C . LYS A 1 88 ? 11.104 8.529 -11.279 1.00 81.69 88 LYS A C 1
ATOM 709 O O . LYS A 1 88 ? 11.529 8.211 -10.173 1.00 81.69 88 LYS A O 1
ATOM 714 N N . MET A 1 89 ? 9.933 8.102 -11.755 1.00 81.75 89 MET A N 1
ATOM 715 C CA . MET A 1 89 ? 9.102 7.137 -11.035 1.00 81.75 89 MET A CA 1
ATOM 716 C C . MET A 1 89 ? 9.877 5.832 -10.806 1.00 81.75 89 MET A C 1
ATOM 718 O O . MET A 1 89 ? 9.965 5.356 -9.676 1.00 81.75 89 MET A O 1
ATOM 722 N N . LEU A 1 90 ? 10.484 5.275 -11.859 1.00 84.25 90 LEU A N 1
ATOM 723 C CA . LEU A 1 90 ? 11.291 4.060 -11.764 1.00 84.25 90 LEU A CA 1
ATOM 724 C C . LEU A 1 90 ? 12.462 4.225 -10.786 1.00 84.25 90 LEU A C 1
ATOM 726 O O . LEU A 1 90 ? 12.704 3.328 -9.985 1.00 84.25 90 LEU A O 1
ATOM 730 N N . GLU A 1 91 ? 13.169 5.353 -10.829 1.00 84.94 91 GLU A N 1
ATOM 731 C CA . GLU A 1 91 ? 14.282 5.650 -9.923 1.00 84.94 91 GLU A CA 1
ATOM 732 C C . GLU A 1 91 ? 13.823 5.741 -8.463 1.00 84.94 91 GLU A C 1
ATOM 734 O O . GLU A 1 91 ? 14.432 5.118 -7.593 1.00 84.94 91 GLU A O 1
ATOM 739 N N . ALA A 1 92 ? 12.699 6.413 -8.197 1.00 82.69 92 ALA A N 1
ATOM 740 C CA . ALA A 1 92 ? 12.108 6.476 -6.864 1.00 82.69 92 ALA A CA 1
ATOM 741 C C . ALA A 1 92 ? 11.767 5.073 -6.337 1.00 82.69 92 ALA A C 1
ATOM 743 O O . ALA A 1 92 ? 12.156 4.711 -5.225 1.00 82.69 92 ALA A O 1
ATOM 744 N N . PHE A 1 93 ? 11.123 4.225 -7.149 1.00 82.06 93 PHE A N 1
ATOM 745 C CA . PHE A 1 93 ? 10.848 2.842 -6.748 1.00 82.06 93 PHE A CA 1
ATOM 746 C C . PHE A 1 93 ? 12.122 2.010 -6.579 1.00 82.06 93 PHE A C 1
ATOM 748 O O . PHE A 1 93 ? 12.198 1.222 -5.639 1.00 82.06 93 PHE A O 1
ATOM 755 N N . ARG A 1 94 ? 13.143 2.194 -7.423 1.00 86.69 94 ARG A N 1
ATOM 756 C CA . ARG A 1 94 ? 14.445 1.523 -7.272 1.00 86.69 94 ARG A CA 1
ATOM 757 C C . ARG A 1 94 ? 15.187 1.954 -6.012 1.00 86.69 94 ARG A C 1
ATOM 759 O O . ARG A 1 94 ? 15.854 1.123 -5.409 1.00 86.69 94 AR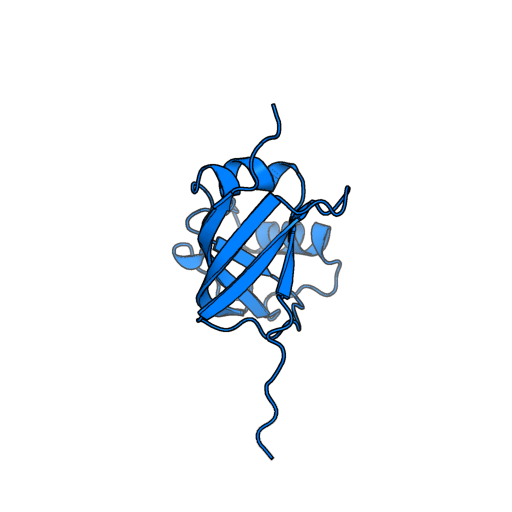G A O 1
ATOM 766 N N . SER A 1 95 ? 15.035 3.200 -5.578 1.00 83.88 95 SER A N 1
ATOM 767 C CA . SER A 1 95 ? 15.588 3.671 -4.304 1.00 83.88 95 SER A CA 1
ATOM 768 C C . SER A 1 95 ? 14.994 2.908 -3.112 1.00 83.88 95 SER A C 1
ATOM 770 O O . SER A 1 95 ? 15.699 2.572 -2.164 1.00 83.88 95 SER A O 1
ATOM 772 N N . HIS A 1 96 ? 13.708 2.549 -3.189 1.00 78.38 96 HIS A N 1
ATOM 773 C CA . HIS A 1 96 ? 13.009 1.832 -2.119 1.00 78.38 96 HIS A CA 1
ATOM 774 C C . HIS A 1 96 ? 13.100 0.299 -2.202 1.00 78.38 96 HIS A C 1
ATOM 776 O O . HIS A 1 96 ? 13.158 -0.360 -1.167 1.00 78.38 96 HIS A O 1
ATOM 782 N N . TYR A 1 97 ? 13.092 -0.277 -3.408 1.00 80.88 97 TYR A N 1
ATOM 783 C CA . TYR A 1 97 ? 12.998 -1.729 -3.640 1.00 80.88 97 TYR A CA 1
ATOM 784 C C . TYR A 1 97 ? 14.227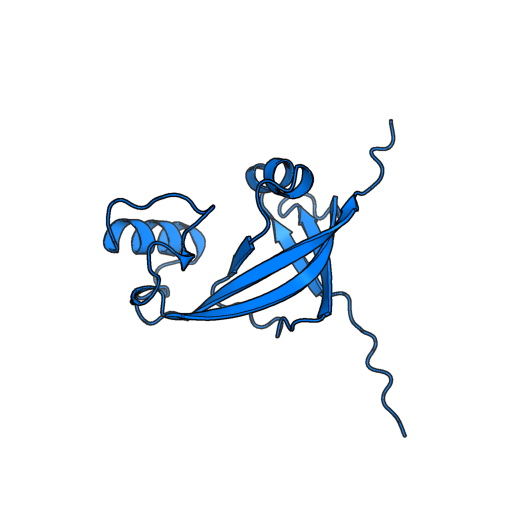 -2.323 -4.353 1.00 80.88 97 TYR A C 1
ATOM 786 O O . TYR A 1 97 ? 14.294 -3.530 -4.582 1.00 80.88 97 TYR A O 1
ATOM 794 N N . GLY A 1 98 ? 15.208 -1.495 -4.706 1.00 84.25 98 GLY A N 1
ATOM 795 C CA . GLY A 1 98 ? 16.432 -1.896 -5.392 1.00 84.25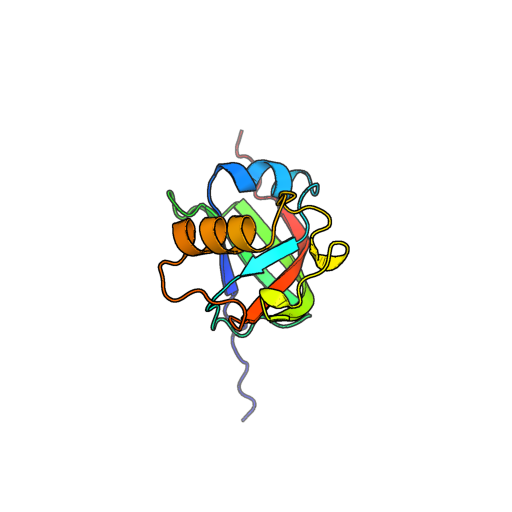 98 GLY A CA 1
ATOM 796 C C . GLY A 1 98 ? 16.295 -2.040 -6.912 1.00 84.25 98 GLY A C 1
ATOM 797 O O . GLY A 1 98 ? 15.243 -1.828 -7.517 1.00 84.25 98 GLY A O 1
ATOM 798 N N . ASN A 1 99 ? 17.393 -2.453 -7.549 1.00 84.81 99 ASN A N 1
ATOM 799 C CA . ASN A 1 99 ? 17.526 -2.533 -9.012 1.00 84.81 99 ASN A CA 1
ATOM 800 C C . ASN A 1 99 ? 16.651 -3.606 -9.685 1.00 84.81 99 ASN A C 1
ATOM 802 O O . ASN A 1 99 ? 16.589 -3.652 -10.912 1.00 84.81 99 ASN A O 1
ATOM 806 N N . ALA A 1 100 ? 15.963 -4.446 -8.906 1.00 84.94 100 ALA A N 1
ATOM 807 C CA . ALA A 1 100 ? 15.025 -5.447 -9.412 1.00 84.94 100 ALA A CA 1
ATOM 808 C C . ALA A 1 100 ? 13.739 -4.828 -9.993 1.00 84.94 100 ALA A C 1
ATOM 810 O O . ALA A 1 100 ? 13.003 -5.498 -10.717 1.00 84.94 100 ALA A O 1
ATOM 811 N N . VAL A 1 101 ? 13.455 -3.553 -9.699 1.00 86.88 101 VAL A N 1
ATOM 812 C CA . VAL A 1 101 ? 12.302 -2.855 -10.273 1.00 86.88 101 VAL A CA 1
ATOM 813 C C . VAL A 1 101 ? 12.560 -2.515 -11.742 1.00 86.88 101 VAL A C 1
ATOM 815 O O . VAL A 1 101 ? 13.575 -1.910 -12.112 1.00 86.88 101 VA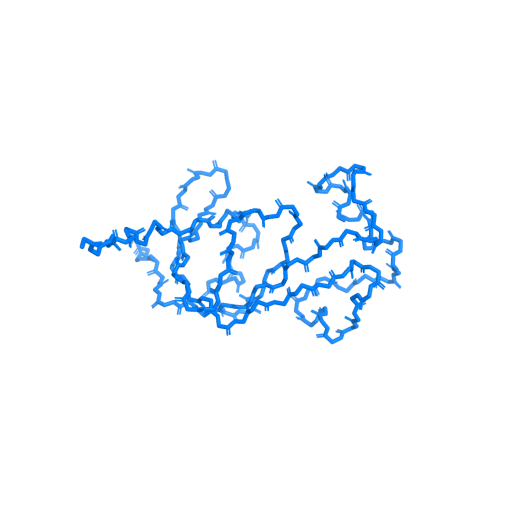L A O 1
ATOM 818 N N . THR A 1 102 ? 11.597 -2.876 -12.583 1.00 88.50 102 THR A N 1
ATOM 819 C CA . THR A 1 102 ? 11.552 -2.607 -14.022 1.00 88.50 102 THR A CA 1
ATOM 820 C C . THR A 1 102 ? 10.190 -2.022 -14.398 1.00 88.50 102 THR A C 1
ATOM 822 O O . THR A 1 102 ? 9.246 -2.072 -13.613 1.00 88.50 102 THR A O 1
ATOM 825 N N . MET A 1 103 ? 10.047 -1.517 -15.626 1.00 86.00 103 MET A N 1
ATOM 826 C CA . MET A 1 103 ? 8.743 -1.055 -16.127 1.00 86.00 103 MET A CA 1
ATOM 827 C C . MET A 1 103 ? 7.699 -2.183 -16.219 1.00 86.00 103 MET A C 1
ATOM 829 O O . MET A 1 103 ? 6.504 -1.907 -16.202 1.00 86.00 103 MET A O 1
ATOM 833 N N . GLY A 1 104 ? 8.132 -3.446 -16.283 1.00 87.62 104 GLY A N 1
ATOM 834 C CA . GLY A 1 104 ? 7.244 -4.611 -16.244 1.00 87.62 104 GLY A CA 1
ATOM 835 C C . GLY A 1 104 ? 6.885 -5.072 -14.829 1.00 87.62 104 GLY A C 1
ATOM 836 O O . GLY A 1 104 ? 6.081 -5.986 -14.674 1.00 87.62 104 GLY A O 1
ATOM 837 N N . THR A 1 105 ? 7.475 -4.478 -13.785 1.00 88.88 105 THR A N 1
ATOM 838 C CA . THR A 1 105 ? 7.204 -4.878 -12.403 1.00 88.88 105 THR A CA 1
ATOM 839 C C . THR A 1 105 ? 5.761 -4.555 -12.042 1.00 88.88 105 THR A C 1
ATOM 841 O O . THR A 1 105 ? 5.312 -3.420 -12.203 1.00 88.88 105 THR A O 1
ATOM 844 N N . ILE A 1 106 ? 5.040 -5.558 -11.541 1.00 89.06 106 ILE A N 1
ATOM 845 C CA . ILE A 1 106 ? 3.651 -5.403 -11.123 1.00 89.06 106 ILE A CA 1
ATOM 846 C C . ILE A 1 106 ? 3.586 -4.556 -9.854 1.00 89.06 106 ILE A C 1
ATOM 848 O O . ILE A 1 106 ? 4.197 -4.871 -8.830 1.00 89.06 106 ILE A O 1
ATOM 852 N N . VAL A 1 107 ? 2.809 -3.484 -9.936 1.00 88.62 107 VAL A N 1
ATOM 853 C CA . VAL A 1 107 ? 2.448 -2.620 -8.822 1.00 88.62 107 VAL A CA 1
ATOM 854 C C . VAL A 1 107 ? 1.047 -2.993 -8.373 1.00 88.62 107 VAL A C 1
ATOM 856 O O . VAL A 1 107 ? 0.074 -2.837 -9.113 1.00 88.62 107 VAL A O 1
ATOM 859 N N . LYS A 1 108 ? 0.947 -3.470 -7.134 1.00 89.69 108 LYS A N 1
ATOM 860 C CA . LYS A 1 108 ? -0.320 -3.759 -6.470 1.00 89.69 108 LYS A CA 1
ATOM 861 C C . LYS A 1 108 ? -0.811 -2.497 -5.773 1.00 89.69 108 LYS A C 1
ATOM 863 O O . LYS A 1 108 ? -0.207 -2.026 -4.810 1.00 89.69 108 LYS A O 1
ATOM 868 N N . MET A 1 109 ? -1.896 -1.939 -6.283 1.00 90.12 109 MET A N 1
ATOM 869 C CA . MET A 1 109 ? -2.580 -0.768 -5.752 1.00 90.12 109 MET A CA 1
ATOM 870 C C . MET A 1 109 ? -3.720 -1.240 -4.860 1.00 90.12 109 MET A C 1
ATOM 872 O O . MET A 1 109 ? -4.640 -1.919 -5.317 1.00 90.12 109 MET A O 1
ATOM 876 N N . VAL A 1 110 ? -3.647 -0.894 -3.582 1.00 91.00 110 VAL A N 1
ATOM 877 C CA . VAL A 1 110 ? -4.611 -1.332 -2.574 1.00 91.00 110 VAL A CA 1
ATOM 878 C C . VAL A 1 110 ? -5.306 -0.109 -2.018 1.00 91.00 110 VAL A C 1
ATOM 880 O O . VAL A 1 110 ? -4.676 0.712 -1.348 1.00 91.00 110 VAL A O 1
ATOM 883 N N . ASP A 1 111 ? -6.606 -0.021 -2.275 1.00 91.88 111 ASP A N 1
ATOM 884 C CA . ASP A 1 111 ? -7.466 1.007 -1.709 1.00 91.88 111 ASP A CA 1
ATOM 885 C C . ASP A 1 111 ? -8.144 0.460 -0.457 1.00 91.88 111 ASP A C 1
ATOM 887 O O . ASP A 1 111 ? -8.658 -0.667 -0.430 1.00 91.88 111 ASP A O 1
ATOM 891 N N . PHE A 1 112 ? -8.156 1.271 0.593 1.00 92.44 112 PHE A N 1
ATOM 892 C CA . PHE A 1 112 ? -8.626 0.865 1.905 1.00 92.44 112 PHE A CA 1
ATOM 893 C C . PHE A 1 112 ? -9.368 1.990 2.625 1.00 92.44 112 PHE A C 1
ATOM 895 O O . PHE A 1 112 ? -9.188 3.181 2.370 1.00 92.44 112 PHE A O 1
ATOM 902 N N . VAL A 1 113 ? -10.185 1.590 3.592 1.00 92.06 113 VAL A N 1
ATOM 903 C CA . VAL A 1 113 ? -10.927 2.479 4.491 1.00 92.06 113 VAL A CA 1
ATOM 904 C C . VAL A 1 113 ? -10.556 2.144 5.926 1.00 92.06 113 VAL A C 1
ATOM 906 O O . VAL A 1 113 ? -10.612 0.985 6.331 1.00 92.06 113 VAL A O 1
ATOM 909 N N . LEU A 1 114 ? -10.191 3.165 6.706 1.00 91.38 114 LEU A N 1
ATOM 910 C CA . LEU A 1 114 ? -9.931 3.004 8.135 1.00 91.38 114 LEU A CA 1
ATOM 911 C C . LEU A 1 114 ? -11.217 2.633 8.878 1.00 91.38 114 LEU A C 1
ATOM 913 O O . LEU A 1 114 ? -12.188 3.391 8.849 1.00 91.38 114 LEU A O 1
ATOM 917 N N . VAL A 1 115 ? -11.177 1.499 9.573 1.00 86.62 115 VAL A N 1
ATOM 918 C CA . VAL A 1 115 ? -12.277 0.956 10.382 1.00 86.62 115 VAL A CA 1
ATOM 919 C C . VAL A 1 115 ? -12.144 1.416 11.834 1.00 86.62 115 VAL A C 1
ATOM 921 O O . VAL A 1 115 ? -13.134 1.772 12.467 1.00 86.62 115 VAL A O 1
ATOM 924 N N . SER A 1 116 ? -10.913 1.492 12.340 1.00 78.62 116 SER A N 1
ATOM 925 C CA . SER A 1 116 ? -10.595 2.000 13.674 1.00 78.62 116 SER A CA 1
ATOM 926 C C . SER A 1 116 ? -9.282 2.784 13.653 1.00 78.62 116 SER A C 1
ATOM 928 O O . SER A 1 116 ? -8.374 2.522 12.860 1.00 78.62 116 SER A O 1
ATOM 930 N N . LYS A 1 117 ? -9.201 3.786 14.528 1.00 69.19 117 LYS A N 1
ATOM 931 C CA . LYS A 1 117 ? -7.943 4.429 14.914 1.00 69.19 117 LYS A CA 1
ATOM 932 C C . LYS A 1 117 ? -7.596 3.885 16.287 1.00 69.19 117 LYS A C 1
ATOM 934 O O . LYS A 1 117 ? -8.500 3.782 17.121 1.00 69.19 117 LYS A O 1
ATOM 939 N N . GLU A 1 118 ? -6.336 3.548 16.528 1.00 60.72 118 GLU A N 1
ATOM 940 C CA . GLU A 1 118 ? -5.933 3.244 17.894 1.00 60.72 118 GLU A CA 1
ATOM 941 C C . GLU A 1 118 ? -6.194 4.482 18.768 1.00 60.72 118 GLU A C 1
ATOM 943 O O . GLU A 1 118 ? -5.958 5.623 18.348 1.00 60.72 118 GLU A O 1
ATOM 948 N N . LYS A 1 119 ? -6.786 4.267 19.951 1.00 46.59 119 LYS A N 1
ATOM 949 C CA . LYS A 1 119 ? -6.989 5.326 20.942 1.00 46.59 119 LYS A CA 1
ATOM 950 C C . LYS A 1 119 ? -5.609 5.880 21.271 1.00 46.59 119 LYS A C 1
ATOM 952 O O . LYS A 1 119 ? -4.788 5.154 21.821 1.00 46.59 119 LYS A O 1
ATOM 957 N N . GLN A 1 120 ? -5.367 7.155 20.973 1.00 41.34 120 GLN A N 1
ATOM 958 C CA . GLN A 1 120 ? -4.290 7.866 21.646 1.00 41.34 120 GLN A CA 1
ATOM 959 C C . GLN A 1 120 ? -4.593 7.769 23.142 1.00 41.34 120 GLN A C 1
ATOM 961 O O . GLN A 1 120 ? -5.584 8.328 23.614 1.00 41.34 120 GLN A O 1
ATOM 966 N N . VAL A 1 121 ? -3.818 6.951 23.853 1.00 40.84 121 VAL A N 1
ATOM 967 C CA . VAL A 1 121 ? -3.770 7.019 25.307 1.00 40.84 121 VAL A CA 1
ATOM 968 C C . VAL A 1 121 ? -3.166 8.387 25.592 1.00 40.84 121 VAL A C 1
ATOM 970 O O . VAL A 1 121 ? -2.058 8.671 25.132 1.00 40.84 121 VAL A O 1
ATOM 973 N N . ALA A 1 122 ? -3.992 9.245 26.188 1.00 36.56 122 ALA A N 1
ATOM 974 C CA . ALA A 1 122 ? -3.630 10.582 26.632 1.00 36.56 122 ALA A CA 1
ATOM 975 C C . ALA A 1 122 ? -2.431 10.551 27.586 1.00 36.56 122 ALA A C 1
ATOM 977 O O . ALA A 1 122 ? -2.294 9.541 28.318 1.00 36.56 122 ALA A O 1
#

Solvent-accessible surface area (backbone atoms only — not comparable to full-atom values): 7364 Å² total; per-residue (Å²): 136,82,80,76,72,74,77,71,68,44,73,46,72,38,55,74,87,54,47,62,41,40,77,68,62,73,38,44,65,47,78,38,66,90,67,84,78,73,80,48,64,71,40,55,32,40,32,23,33,58,90,80,63,44,74,54,34,34,28,35,30,72,40,68,48,75,44,33,51,66,71,62,47,74,78,77,43,66,86,52,86,86,60,98,42,73,67,55,45,52,50,54,50,24,74,75,70,35,85,84,62,48,55,76,37,55,34,37,37,40,30,42,44,77,76,47,70,60,78,78,80,127

InterPro domains:
  IPR007374 ASCH domain [PF04266] (14-107)
  IPR007374 ASCH domain [SM01022] (12-114)
  IPR015947 PUA-like superfamily [SSF88697] (9-103)

Mean predicted aligned error: 8.12 Å